Protein AF-X0S7S0-F1 (afdb_monomer_lite)

pLDDT: mean 72.73, std 15.98, range [29.14, 90.56]

Structure (mmCIF, N/CA/C/O backbone):
data_AF-X0S7S0-F1
#
_entry.id   AF-X0S7S0-F1
#
loop_
_atom_site.group_PDB
_atom_site.id
_atom_site.type_symb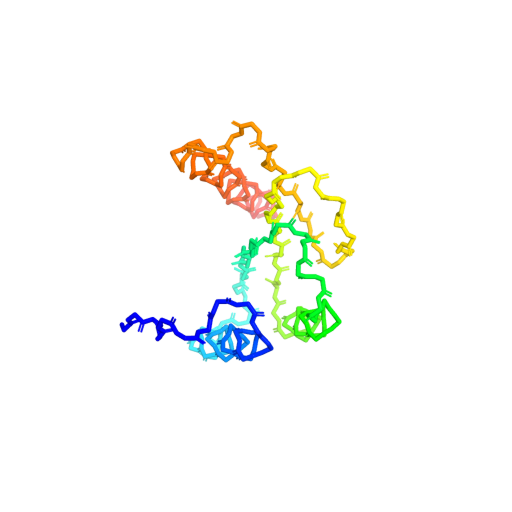ol
_atom_site.label_atom_id
_atom_site.label_alt_id
_atom_site.label_comp_id
_atom_site.label_asym_id
_atom_site.label_entity_id
_atom_site.label_seq_id
_atom_site.pdbx_PDB_ins_code
_atom_site.Cartn_x
_atom_site.Cartn_y
_atom_site.Cartn_z
_atom_site.occupancy
_atom_site.B_iso_or_equiv
_atom_site.auth_seq_id
_atom_site.auth_comp_id
_atom_site.auth_asym_id
_atom_site.auth_atom_id
_atom_site.pdbx_PDB_model_num
ATOM 1 N N . ALA A 1 1 ? 19.280 4.124 12.781 1.00 35.09 1 ALA A N 1
ATOM 2 C CA . ALA A 1 1 ? 20.112 3.013 12.286 1.00 35.09 1 ALA A CA 1
ATOM 3 C C . ALA A 1 1 ? 19.676 2.716 10.861 1.00 35.09 1 ALA A C 1
ATOM 5 O O . ALA A 1 1 ? 18.490 2.494 10.649 1.00 35.09 1 ALA A O 1
ATOM 6 N N . SER A 1 2 ? 20.574 2.831 9.885 1.00 29.14 2 SER A N 1
ATOM 7 C CA . SER A 1 2 ? 20.311 2.379 8.517 1.00 29.14 2 SER A CA 1
ATOM 8 C C . SER A 1 2 ? 20.263 0.852 8.504 1.00 29.14 2 SER A C 1
ATOM 10 O O . SER A 1 2 ? 21.089 0.206 9.149 1.00 29.14 2 SER A O 1
ATOM 12 N N . LEU A 1 3 ? 19.281 0.279 7.806 1.00 30.25 3 LEU A N 1
ATOM 13 C CA . LEU A 1 3 ? 19.237 -1.164 7.577 1.00 30.25 3 LEU A CA 1
ATOM 14 C C . LEU A 1 3 ? 20.490 -1.600 6.792 1.00 30.25 3 LEU A C 1
ATOM 16 O O . LEU A 1 3 ? 20.963 -0.842 5.937 1.00 30.25 3 LEU A O 1
ATOM 20 N N . PRO A 1 4 ? 21.064 -2.777 7.097 1.00 32.34 4 PRO A N 1
ATOM 21 C CA . PRO A 1 4 ? 22.275 -3.257 6.445 1.00 32.34 4 PRO A CA 1
ATOM 22 C C . PRO A 1 4 ? 22.055 -3.462 4.939 1.00 32.34 4 PRO A C 1
ATOM 24 O O . PRO A 1 4 ? 21.051 -4.016 4.507 1.00 32.34 4 PRO A O 1
ATOM 27 N N . LEU A 1 5 ? 23.051 -3.061 4.144 1.00 36.16 5 LEU A N 1
ATOM 28 C CA . LEU A 1 5 ? 23.075 -3.067 2.669 1.00 36.16 5 LEU A CA 1
ATOM 29 C C . LEU A 1 5 ? 22.986 -4.463 2.006 1.00 36.16 5 LEU A C 1
ATOM 31 O O . LEU A 1 5 ? 23.181 -4.570 0.799 1.00 36.16 5 LEU A O 1
ATOM 35 N N . LYS A 1 6 ? 22.731 -5.538 2.762 1.00 33.28 6 LYS A N 1
ATOM 36 C CA . LYS A 1 6 ? 22.753 -6.931 2.276 1.00 33.28 6 LYS A CA 1
ATOM 37 C C . LYS A 1 6 ? 21.390 -7.636 2.229 1.00 33.28 6 LYS A C 1
ATOM 39 O O . LYS A 1 6 ? 21.358 -8.830 1.963 1.00 33.28 6 LYS A O 1
ATOM 44 N N . GLY A 1 7 ? 20.294 -6.906 2.404 1.00 35.62 7 GLY A N 1
ATOM 45 C CA . GLY A 1 7 ? 18.929 -7.411 2.240 1.00 35.62 7 GLY A CA 1
ATOM 46 C C . GLY A 1 7 ? 18.139 -6.499 1.309 1.00 35.62 7 GLY A C 1
ATOM 47 O O . GLY A 1 7 ? 17.404 -5.621 1.743 1.00 35.62 7 GLY A O 1
ATOM 48 N N . GLN A 1 8 ? 18.397 -6.592 0.009 1.00 42.62 8 GLN A N 1
ATOM 49 C CA . GLN A 1 8 ? 17.508 -6.003 -0.989 1.00 42.62 8 GLN A CA 1
ATOM 50 C C . GLN A 1 8 ? 17.128 -7.117 -1.954 1.00 42.62 8 GLN A C 1
ATOM 52 O O . GLN A 1 8 ? 17.780 -7.314 -2.978 1.00 42.62 8 GLN A O 1
ATOM 57 N N . GLY A 1 9 ? 16.105 -7.886 -1.574 1.00 42.94 9 GLY A N 1
ATOM 58 C CA . GLY A 1 9 ? 15.449 -8.863 -2.444 1.00 42.94 9 GLY A CA 1
ATOM 59 C C . GLY A 1 9 ? 15.218 -10.257 -1.853 1.00 42.94 9 GLY A C 1
ATOM 60 O O . GLY A 1 9 ? 14.998 -11.180 -2.634 1.00 42.94 9 GLY A O 1
ATOM 61 N N . GLY A 1 10 ? 15.276 -10.451 -0.528 1.00 46.34 10 GLY A N 1
ATOM 62 C CA . GLY A 1 10 ? 15.147 -11.781 0.098 1.00 46.34 10 GLY A CA 1
ATOM 63 C C . GLY A 1 10 ? 14.102 -11.872 1.219 1.00 46.34 10 GLY A C 1
ATOM 64 O O . GLY A 1 10 ? 13.682 -10.862 1.773 1.00 46.34 10 GLY A O 1
ATOM 65 N N . ASN A 1 11 ? 13.717 -13.100 1.601 1.00 43.66 11 ASN A N 1
ATOM 66 C CA . ASN A 1 11 ? 12.794 -13.391 2.720 1.00 43.66 11 ASN A CA 1
ATOM 67 C C . ASN A 1 11 ? 13.208 -12.726 4.052 1.00 43.66 11 ASN A C 1
ATOM 69 O O . ASN A 1 11 ? 12.360 -12.412 4.888 1.00 43.66 11 ASN A O 1
ATOM 73 N N . GLU A 1 12 ? 14.503 -12.465 4.240 1.00 48.59 12 GLU A N 1
ATOM 74 C CA . GLU A 1 12 ? 15.044 -11.745 5.400 1.00 48.59 12 GLU A CA 1
ATOM 75 C C . GLU A 1 12 ? 14.505 -10.307 5.510 1.00 48.59 12 GLU A C 1
ATOM 77 O O . GLU A 1 12 ? 14.316 -9.799 6.619 1.00 48.59 12 GLU A O 1
ATOM 82 N N . ASP A 1 13 ? 14.160 -9.677 4.384 1.00 54.97 13 ASP A N 1
ATOM 83 C CA . ASP A 1 13 ? 13.592 -8.326 4.345 1.00 54.97 13 ASP A CA 1
ATOM 84 C C . ASP A 1 13 ? 12.154 -8.330 4.865 1.00 54.97 13 ASP A C 1
ATOM 86 O O . ASP A 1 13 ? 11.743 -7.434 5.602 1.00 54.97 13 ASP A O 1
ATOM 90 N N . VAL A 1 14 ? 11.394 -9.381 4.549 1.00 55.50 14 VAL A N 1
ATOM 91 C CA . VAL A 1 14 ? 10.006 -9.539 5.001 1.00 55.50 14 VAL A CA 1
ATOM 92 C C . VAL A 1 14 ? 9.950 -9.809 6.498 1.00 55.50 14 VAL A C 1
ATOM 94 O O . VAL A 1 14 ? 9.132 -9.204 7.197 1.00 55.50 14 VAL A O 1
ATOM 97 N N . LEU A 1 15 ? 10.854 -10.640 7.020 1.00 54.59 15 LEU A N 1
ATOM 98 C CA . LEU A 1 15 ? 10.991 -10.855 8.462 1.00 54.59 15 LEU A CA 1
ATOM 99 C C . LEU A 1 15 ? 11.430 -9.573 9.183 1.00 54.59 15 LEU A C 1
ATOM 101 O O . LEU A 1 15 ? 10.885 -9.249 10.238 1.00 54.59 15 LEU A O 1
ATOM 105 N N . SER A 1 16 ? 12.341 -8.801 8.587 1.00 55.59 16 SER A N 1
ATOM 106 C CA . SER A 1 16 ? 12.798 -7.517 9.134 1.00 55.59 16 SER A CA 1
ATOM 107 C C . SER A 1 16 ? 11.683 -6.467 9.164 1.00 55.59 16 SER A C 1
ATOM 109 O O . SER A 1 16 ? 11.495 -5.797 10.179 1.00 55.59 16 SER A O 1
ATOM 111 N N . ILE A 1 17 ? 10.889 -6.354 8.093 1.00 62.12 17 ILE A N 1
ATOM 112 C CA . ILE A 1 17 ? 9.710 -5.476 8.038 1.00 62.12 17 ILE A CA 1
ATOM 113 C C . ILE A 1 17 ? 8.682 -5.911 9.083 1.00 62.12 17 ILE A C 1
ATOM 115 O O . ILE A 1 17 ? 8.189 -5.074 9.838 1.00 62.12 17 ILE A O 1
ATOM 119 N N . SER A 1 18 ? 8.408 -7.214 9.178 1.00 58.06 18 SER A N 1
ATOM 120 C CA . SER A 1 18 ? 7.475 -7.772 10.163 1.00 58.06 18 SER A CA 1
ATOM 121 C C . SER A 1 18 ? 7.905 -7.453 11.593 1.00 58.06 18 SER A C 1
ATOM 123 O O . SER A 1 18 ? 7.080 -7.042 12.409 1.00 58.06 18 SER A O 1
ATOM 125 N N . TYR A 1 19 ? 9.199 -7.590 11.889 1.00 60.75 19 TYR A N 1
ATOM 126 C CA . TYR A 1 19 ? 9.774 -7.251 13.185 1.00 60.75 19 TYR A CA 1
ATOM 127 C C . TYR A 1 19 ? 9.634 -5.756 13.499 1.00 60.75 19 TYR A C 1
ATOM 129 O O . TYR A 1 19 ? 9.089 -5.405 14.542 1.00 60.75 19 TYR A O 1
ATOM 137 N N . ILE A 1 20 ? 10.044 -4.871 12.580 1.00 63.66 20 ILE A N 1
ATOM 138 C CA . ILE A 1 20 ? 9.936 -3.412 12.760 1.00 63.66 20 ILE A CA 1
ATOM 139 C C . ILE A 1 20 ? 8.480 -3.002 12.990 1.00 63.66 20 ILE A C 1
ATOM 141 O O . ILE A 1 20 ? 8.191 -2.215 13.890 1.00 63.66 20 ILE A O 1
ATOM 145 N N . MET A 1 21 ? 7.553 -3.541 12.197 1.00 65.31 21 MET A N 1
ATOM 146 C CA . MET A 1 21 ? 6.129 -3.251 12.339 1.00 65.31 21 MET A CA 1
ATOM 147 C C . MET A 1 21 ? 5.593 -3.715 13.691 1.00 65.31 21 MET A C 1
ATOM 149 O O . MET A 1 21 ? 4.892 -2.956 14.354 1.00 65.31 21 MET A O 1
ATOM 153 N N . ASN A 1 22 ? 5.940 -4.929 14.116 1.00 65.88 22 ASN A N 1
ATOM 154 C CA . ASN A 1 22 ? 5.519 -5.459 15.406 1.00 65.88 22 ASN A CA 1
ATOM 155 C C . ASN A 1 22 ? 6.059 -4.605 16.566 1.00 65.88 22 ASN A C 1
ATOM 157 O O . ASN A 1 22 ? 5.299 -4.239 17.455 1.00 65.88 22 ASN A O 1
ATOM 161 N N . GLU A 1 23 ? 7.332 -4.205 16.527 1.00 66.94 23 GLU A N 1
ATOM 162 C CA . GLU A 1 23 ? 7.937 -3.345 17.554 1.00 66.94 23 GLU A CA 1
ATOM 163 C C . GLU A 1 23 ? 7.271 -1.963 17.632 1.00 66.94 23 GLU A C 1
ATOM 165 O O . GLU A 1 23 ? 6.903 -1.505 18.717 1.00 66.94 23 GLU A O 1
ATOM 170 N N . VAL A 1 24 ? 7.036 -1.312 16.487 1.00 66.94 24 VAL A N 1
ATOM 171 C CA . VAL A 1 24 ? 6.356 -0.004 16.434 1.00 66.94 24 VAL A CA 1
ATOM 172 C C . VAL A 1 24 ? 4.926 -0.098 16.973 1.00 66.94 24 VAL A C 1
ATOM 174 O O . VAL A 1 24 ? 4.465 0.795 17.686 1.00 66.94 24 VAL A O 1
ATOM 177 N N . LEU A 1 25 ? 4.216 -1.182 16.663 1.00 67.69 25 LEU A N 1
ATOM 178 C CA . LEU A 1 25 ? 2.841 -1.387 17.116 1.00 67.69 25 LE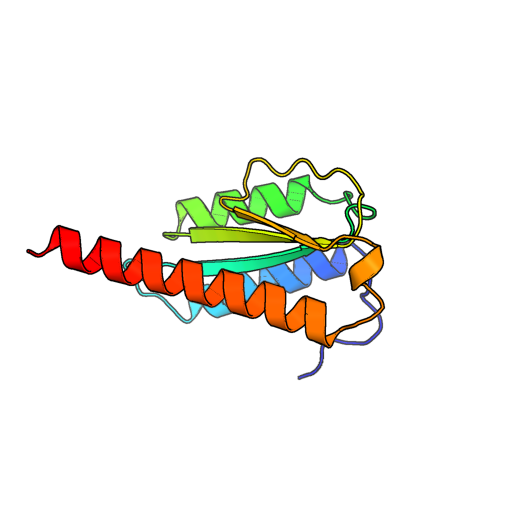U A CA 1
ATOM 179 C C . LEU A 1 25 ? 2.753 -1.768 18.593 1.00 67.69 25 LEU A C 1
ATOM 181 O O . LEU A 1 25 ? 1.890 -1.249 19.301 1.00 67.69 25 LEU A O 1
ATOM 185 N N . ASN A 1 26 ? 3.689 -2.574 19.092 1.00 66.69 26 ASN A N 1
ATOM 186 C CA . ASN A 1 26 ? 3.800 -2.891 20.515 1.00 66.69 26 ASN A CA 1
ATOM 187 C C . ASN A 1 2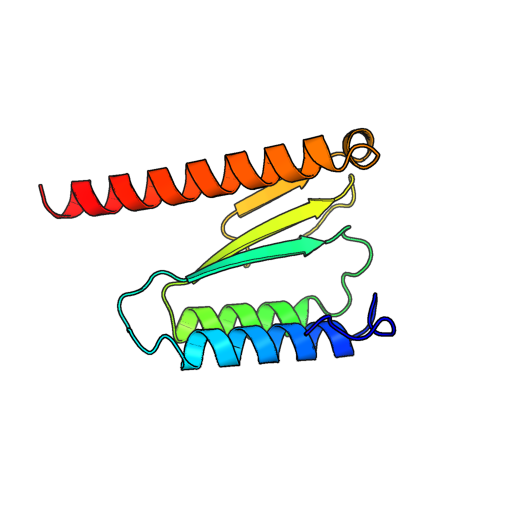6 ? 4.139 -1.658 21.362 1.00 66.69 26 ASN A C 1
ATOM 189 O O . ASN A 1 26 ? 3.725 -1.586 22.524 1.00 66.69 26 ASN A O 1
ATOM 193 N N . PHE A 1 27 ? 4.846 -0.678 20.789 1.00 62.72 27 PHE A N 1
ATOM 194 C CA . PHE A 1 27 ? 5.099 0.615 21.425 1.00 62.72 27 PHE A CA 1
ATOM 195 C C . PHE A 1 27 ? 3.823 1.472 21.522 1.00 62.72 27 PHE A C 1
ATOM 197 O O . PHE A 1 27 ? 3.586 2.149 22.524 1.00 62.72 27 PHE A O 1
ATOM 204 N N . HIS A 1 28 ? 2.941 1.392 20.523 1.00 60.44 28 HIS A N 1
ATOM 205 C CA . HIS A 1 28 ? 1.672 2.119 20.476 1.00 60.44 28 HIS A CA 1
ATOM 206 C C . HIS A 1 28 ? 0.483 1.250 20.932 1.00 60.44 28 HIS A C 1
ATOM 208 O O . HIS A 1 28 ? -0.427 0.945 20.168 1.00 60.44 28 HIS A O 1
ATOM 214 N N . ARG A 1 29 ? 0.435 0.918 22.233 1.00 55.31 29 ARG A N 1
ATOM 215 C CA . ARG A 1 29 ? -0.598 0.063 22.884 1.00 55.31 29 ARG A CA 1
ATOM 216 C C . ARG A 1 29 ? -2.030 0.628 22.934 1.00 55.31 29 ARG A C 1
ATOM 218 O O . ARG A 1 29 ? -2.867 0.173 23.712 1.00 55.31 29 ARG A O 1
ATOM 225 N N . SER A 1 30 ? -2.337 1.661 22.161 1.00 58.84 30 SER A N 1
ATOM 226 C CA . SER A 1 30 ? -3.653 2.292 22.175 1.00 58.84 30 SER A CA 1
ATOM 227 C C . SER A 1 30 ? -4.606 1.562 21.227 1.00 58.84 30 SER A C 1
ATOM 229 O O . SER A 1 30 ? -4.597 1.804 20.020 1.00 58.84 30 SER A O 1
ATOM 231 N N . ASN A 1 31 ? -5.510 0.744 21.779 1.00 57.69 31 ASN A N 1
ATOM 232 C CA . ASN A 1 31 ? -6.537 -0.026 21.045 1.00 57.69 31 ASN A CA 1
ATOM 233 C C . ASN A 1 31 ? -7.524 0.822 20.205 1.00 57.69 31 ASN A C 1
ATOM 235 O O . ASN A 1 31 ? -8.468 0.297 19.614 1.00 57.69 31 ASN A O 1
ATOM 239 N N . ARG A 1 32 ? -7.359 2.149 20.155 1.00 66.25 32 ARG A N 1
ATOM 240 C CA . ARG A 1 32 ? -8.205 3.061 19.372 1.00 66.25 32 ARG A CA 1
ATOM 241 C C . ARG A 1 32 ? -7.492 3.702 18.184 1.00 66.25 32 ARG A C 1
ATOM 243 O O . ARG A 1 32 ? -8.165 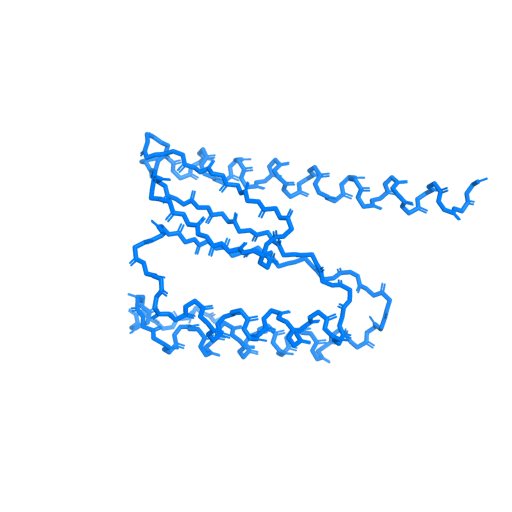4.360 17.390 1.00 66.25 32 ARG A O 1
ATOM 250 N N . GLN A 1 33 ? -6.178 3.536 18.044 1.00 71.69 33 GLN A N 1
ATOM 251 C CA . GLN A 1 33 ? -5.438 4.140 16.940 1.00 71.69 33 GLN A CA 1
ATOM 252 C C . GLN A 1 33 ? -5.646 3.354 15.642 1.00 71.69 33 GLN A C 1
ATOM 254 O O . GLN A 1 33 ? -5.697 2.127 15.629 1.00 71.69 33 GLN A O 1
ATOM 259 N N . THR A 1 34 ? -5.825 4.093 14.546 1.00 76.69 34 THR A N 1
ATOM 260 C CA . THR A 1 34 ? -5.812 3.514 13.202 1.00 76.69 34 THR A CA 1
ATOM 261 C C . THR A 1 34 ? -4.371 3.481 12.726 1.00 76.69 34 THR A C 1
ATOM 263 O O . THR A 1 34 ? -3.724 4.525 12.670 1.00 76.69 34 THR A O 1
ATOM 266 N N . VAL A 1 35 ? -3.881 2.296 12.396 1.00 78.44 35 VAL A N 1
ATOM 267 C CA . VAL A 1 35 ? -2.537 2.086 11.864 1.00 78.44 35 VAL A CA 1
ATOM 268 C C . VAL A 1 35 ? -2.618 2.188 10.347 1.00 78.44 35 VAL A C 1
ATOM 270 O O . VAL A 1 35 ? -3.446 1.520 9.734 1.00 78.44 35 VAL A O 1
ATOM 273 N N . ILE A 1 36 ? -1.770 3.010 9.733 1.00 80.31 36 ILE A N 1
ATOM 274 C CA . ILE A 1 36 ? -1.665 3.104 8.274 1.00 80.31 36 ILE A CA 1
ATOM 275 C C . ILE A 1 36 ? -0.337 2.481 7.868 1.00 80.31 36 ILE A C 1
ATOM 277 O O . ILE A 1 36 ? 0.719 2.971 8.258 1.00 80.31 36 ILE A O 1
ATOM 281 N N . VAL A 1 37 ? -0.395 1.415 7.078 1.00 81.19 37 VAL A N 1
ATOM 282 C CA . VAL A 1 37 ? 0.789 0.741 6.540 1.00 81.19 37 VAL A CA 1
ATOM 283 C C . VAL A 1 37 ? 0.855 1.003 5.052 1.00 81.19 37 VAL A C 1
ATOM 285 O O . VAL A 1 37 ? -0.115 0.775 4.332 1.00 81.19 37 VAL A O 1
ATOM 288 N N . ILE A 1 38 ? 2.007 1.486 4.600 1.00 81.75 38 ILE A N 1
ATOM 289 C CA . ILE A 1 38 ? 2.282 1.760 3.194 1.00 81.75 38 ILE A CA 1
ATOM 290 C C . ILE A 1 38 ? 3.465 0.892 2.805 1.00 81.75 38 ILE A C 1
ATOM 292 O O . ILE A 1 38 ? 4.558 1.081 3.331 1.00 81.75 38 ILE A O 1
ATOM 296 N N . ASN A 1 39 ? 3.233 -0.063 1.911 1.00 80.62 39 ASN A N 1
ATOM 297 C CA . ASN A 1 39 ? 4.294 -0.894 1.352 1.00 80.62 39 ASN A CA 1
ATOM 298 C C . ASN A 1 39 ? 4.509 -0.555 -0.128 1.00 80.62 39 ASN A C 1
ATOM 300 O O . ASN A 1 39 ? 3.608 -0.017 -0.773 1.00 80.62 39 ASN A O 1
ATOM 304 N N . MET A 1 40 ? 5.681 -0.878 -0.668 1.00 80.69 40 MET A N 1
ATOM 305 C CA . MET A 1 40 ? 6.044 -0.655 -2.067 1.00 80.69 40 MET A CA 1
ATOM 306 C C . MET A 1 40 ? 6.552 -1.958 -2.694 1.00 80.69 40 MET A C 1
ATOM 308 O O . MET A 1 40 ? 7.300 -2.696 -2.062 1.00 80.69 40 MET A O 1
ATOM 312 N N . THR A 1 41 ? 6.157 -2.245 -3.932 1.00 80.19 41 THR A N 1
ATOM 313 C CA . THR A 1 41 ? 6.605 -3.420 -4.700 1.00 80.19 41 THR A CA 1
ATOM 314 C C . THR A 1 41 ? 6.716 -3.075 -6.179 1.00 80.19 41 THR A C 1
ATOM 316 O O . THR A 1 41 ? 5.979 -2.220 -6.651 1.00 80.19 41 THR A O 1
ATOM 319 N N . ASP A 1 42 ? 7.584 -3.748 -6.929 1.00 77.06 42 ASP A N 1
ATOM 320 C CA . ASP A 1 42 ? 7.632 -3.691 -8.398 1.00 77.06 42 ASP A CA 1
ATOM 321 C C . ASP A 1 42 ? 6.862 -4.849 -9.074 1.00 77.06 42 ASP A C 1
ATOM 323 O O . ASP A 1 42 ? 6.882 -5.015 -10.298 1.00 77.06 42 ASP A O 1
ATOM 327 N N . GLY A 1 43 ? 6.206 -5.688 -8.262 1.00 69.06 43 GLY A N 1
ATOM 328 C CA . GLY A 1 43 ? 5.470 -6.876 -8.689 1.00 69.06 43 GLY A CA 1
ATOM 329 C C . GLY A 1 43 ? 6.339 -8.025 -9.206 1.00 69.06 43 GLY A C 1
ATOM 330 O O . GLY A 1 43 ? 5.798 -9.084 -9.521 1.00 69.06 43 GLY A O 1
ATOM 331 N N . LYS A 1 44 ? 7.665 -7.852 -9.297 1.00 67.62 44 LYS A N 1
ATOM 332 C CA . LYS A 1 44 ? 8.592 -8.906 -9.738 1.00 67.62 44 LYS A CA 1
ATOM 333 C C . LYS A 1 44 ? 8.913 -9.864 -8.597 1.00 67.62 44 LYS A C 1
ATOM 335 O O . LYS A 1 44 ? 9.066 -11.062 -8.818 1.00 67.62 44 LYS A O 1
ATOM 340 N N . PHE A 1 45 ? 8.929 -9.354 -7.370 1.00 58.81 45 PHE A N 1
ATOM 341 C CA . PHE A 1 45 ? 9.139 -10.135 -6.156 1.00 58.81 45 PHE A CA 1
ATOM 342 C C . PHE A 1 45 ? 7.796 -10.469 -5.486 1.00 58.81 45 PHE A C 1
ATOM 344 O O . PHE A 1 45 ? 7.429 -9.897 -4.465 1.00 58.81 45 PHE A O 1
ATOM 351 N N . ASN A 1 46 ? 7.049 -11.415 -6.068 1.00 54.91 46 ASN A N 1
ATOM 352 C CA . ASN A 1 46 ? 5.804 -11.956 -5.487 1.00 54.91 46 ASN A CA 1
ATOM 353 C C . ASN A 1 46 ? 6.046 -13.081 -4.458 1.00 54.91 46 ASN A C 1
ATOM 355 O O . ASN A 1 46 ? 5.111 -13.751 -4.026 1.00 54.91 46 ASN A O 1
ATOM 359 N N . SER A 1 47 ? 7.295 -13.331 -4.077 1.00 51.78 47 SER A N 1
ATOM 360 C CA . SER A 1 47 ? 7.698 -14.536 -3.350 1.00 51.78 47 SER A CA 1
ATOM 361 C C . SER A 1 47 ? 8.405 -14.150 -2.047 1.00 51.78 47 SER A C 1
ATOM 363 O O . SER A 1 47 ? 9.609 -14.361 -1.941 1.00 51.78 47 SER A O 1
ATOM 365 N N . PRO A 1 48 ? 7.682 -13.500 -1.111 1.00 64.31 48 PRO A N 1
ATOM 366 C CA . PRO A 1 48 ? 6.701 -14.262 -0.338 1.00 64.31 48 PRO A CA 1
ATOM 367 C C . PRO A 1 48 ? 5.412 -13.467 -0.066 1.00 64.31 48 PRO A C 1
ATOM 369 O O . PRO A 1 48 ? 5.162 -12.966 1.036 1.00 64.31 48 PRO A O 1
ATOM 372 N N . ILE A 1 49 ? 4.553 -13.355 -1.081 1.00 64.75 49 ILE A N 1
ATOM 373 C CA . ILE A 1 49 ? 3.279 -12.645 -0.934 1.00 64.75 49 ILE A CA 1
ATOM 374 C C . ILE A 1 49 ? 2.416 -13.269 0.171 1.00 64.75 49 ILE A C 1
ATOM 376 O O . ILE A 1 49 ? 1.782 -12.538 0.918 1.00 64.75 49 ILE A O 1
ATOM 380 N N . ASP A 1 50 ? 2.443 -14.590 0.364 1.00 70.06 50 ASP A N 1
ATOM 381 C CA . ASP A 1 50 ? 1.596 -15.263 1.356 1.00 70.06 50 ASP A CA 1
ATOM 382 C C . ASP A 1 50 ? 2.018 -15.016 2.811 1.00 70.06 50 ASP A C 1
ATOM 384 O O . ASP A 1 50 ? 1.156 -14.831 3.673 1.00 70.06 50 ASP A O 1
ATOM 388 N N . GLU A 1 51 ? 3.318 -14.928 3.097 1.00 70.25 51 GLU A N 1
ATOM 389 C CA . GLU A 1 51 ? 3.818 -14.578 4.435 1.00 70.25 51 GLU A CA 1
ATOM 390 C C . GLU A 1 51 ? 3.454 -13.135 4.780 1.00 70.25 51 GLU A C 1
ATOM 392 O O . GLU A 1 51 ? 2.921 -12.848 5.855 1.00 70.25 51 GLU A O 1
ATOM 397 N N . PHE A 1 52 ? 3.645 -12.232 3.817 1.00 71.38 52 PHE A N 1
ATOM 398 C CA . PHE A 1 52 ? 3.252 -10.840 3.956 1.00 71.38 52 PHE A CA 1
ATOM 399 C C . PHE A 1 52 ? 1.729 -10.699 4.146 1.00 71.38 52 PHE A C 1
ATOM 401 O O . PHE A 1 52 ? 1.267 -9.956 5.014 1.00 71.38 52 PHE A O 1
ATOM 408 N N . ARG A 1 53 ? 0.925 -11.464 3.398 1.00 75.75 53 ARG A N 1
ATOM 409 C CA . ARG A 1 53 ? -0.538 -11.516 3.561 1.00 75.75 53 ARG A CA 1
ATOM 410 C C . ARG A 1 53 ? -0.931 -12.028 4.942 1.00 75.75 53 ARG A C 1
ATOM 412 O O . ARG A 1 53 ? -1.817 -11.449 5.569 1.00 75.75 53 ARG A O 1
ATOM 419 N N . SER A 1 54 ? -0.272 -13.078 5.430 1.00 79.19 54 SER A N 1
ATOM 420 C CA . SER A 1 54 ? -0.486 -13.622 6.775 1.00 79.19 54 SER A CA 1
ATOM 421 C C . SER A 1 54 ? -0.197 -12.576 7.856 1.00 79.19 54 SER A C 1
ATOM 423 O O . SER A 1 54 ? -1.028 -12.351 8.739 1.00 79.19 54 SER A O 1
ATOM 425 N N . MET A 1 55 ? 0.916 -11.846 7.730 1.00 76.56 55 MET A N 1
ATOM 426 C CA . MET A 1 55 ? 1.257 -10.741 8.628 1.00 76.56 55 MET A CA 1
ATOM 427 C C . MET A 1 55 ? 0.178 -9.649 8.619 1.00 76.56 55 MET A C 1
ATOM 429 O O . MET A 1 55 ? -0.318 -9.278 9.681 1.00 76.56 55 MET A O 1
ATOM 433 N N . ILE A 1 56 ? -0.229 -9.152 7.445 1.00 79.56 56 ILE A N 1
ATOM 434 C CA . ILE A 1 56 ? -1.262 -8.108 7.344 1.00 79.56 56 ILE A CA 1
ATOM 435 C C . ILE A 1 56 ? -2.586 -8.573 7.961 1.00 79.56 56 ILE A C 1
ATOM 437 O O . ILE A 1 56 ? -3.238 -7.798 8.663 1.00 79.56 56 ILE A O 1
ATOM 441 N N . ARG A 1 57 ? -2.979 -9.837 7.757 1.00 82.19 57 ARG A N 1
ATOM 442 C CA . ARG A 1 57 ? -4.180 -10.411 8.386 1.00 82.19 57 ARG A CA 1
ATOM 443 C C . ARG A 1 57 ? -4.073 -10.438 9.907 1.00 82.19 57 ARG A C 1
ATOM 445 O O . ARG A 1 57 ? -5.026 -10.039 10.570 1.00 82.19 57 ARG A O 1
ATOM 452 N N . LYS A 1 58 ? -2.927 -10.852 10.453 1.00 79.38 58 LYS A N 1
ATOM 453 C CA . LYS A 1 58 ? -2.686 -10.843 11.902 1.00 79.38 58 LYS A CA 1
ATOM 454 C C . LYS A 1 58 ? -2.779 -9.424 12.467 1.00 79.38 58 LYS A C 1
ATOM 456 O O . LYS A 1 58 ? -3.534 -9.181 13.398 1.00 79.38 58 LYS A O 1
ATOM 461 N N . LEU A 1 59 ? -2.121 -8.460 11.824 1.00 77.69 59 LEU A N 1
ATOM 462 C CA . LEU A 1 59 ? -2.176 -7.056 12.235 1.00 77.69 59 LEU A CA 1
ATOM 463 C C . LEU A 1 59 ? -3.591 -6.465 12.172 1.00 77.69 59 LEU A C 1
ATOM 465 O O . LEU A 1 59 ? -3.944 -5.649 13.017 1.00 77.69 59 LEU A O 1
ATOM 469 N N . ARG A 1 60 ? -4.414 -6.878 11.200 1.00 81.81 60 ARG A N 1
ATOM 470 C CA . ARG A 1 60 ? -5.835 -6.492 11.124 1.00 81.81 60 ARG A CA 1
ATOM 471 C C . ARG A 1 60 ? -6.684 -7.077 12.251 1.00 81.81 60 ARG A C 1
ATOM 473 O O . ARG A 1 60 ? -7.695 -6.471 12.592 1.00 81.81 60 ARG A O 1
ATOM 480 N N . ALA A 1 61 ? -6.326 -8.247 12.780 1.00 81.88 61 ALA A N 1
ATOM 481 C CA . ALA A 1 61 ? -7.038 -8.845 13.907 1.00 81.88 61 ALA A CA 1
ATOM 482 C C . ALA A 1 61 ? -6.790 -8.052 15.199 1.00 81.88 61 ALA A C 1
ATOM 484 O O . ALA A 1 61 ? -7.718 -7.829 15.975 1.00 81.88 61 ALA A O 1
ATOM 485 N N . ASP A 1 62 ? -5.559 -7.572 15.375 1.00 77.38 62 ASP A N 1
ATOM 486 C CA . ASP A 1 62 ? -5.124 -6.901 16.601 1.00 77.38 62 ASP A CA 1
ATOM 487 C C . ASP A 1 62 ? -5.348 -5.375 16.559 1.00 77.38 62 ASP A C 1
ATOM 489 O O . ASP A 1 62 ? -5.528 -4.729 17.595 1.00 77.38 62 ASP A O 1
ATOM 493 N N . HIS A 1 63 ? -5.384 -4.775 15.362 1.00 77.62 63 HIS A N 1
ATOM 494 C CA . HIS A 1 63 ? -5.453 -3.325 15.174 1.00 77.62 63 HIS A CA 1
ATOM 495 C C . HIS A 1 63 ? -6.444 -2.897 14.086 1.00 77.62 63 HIS A C 1
ATOM 497 O O . HIS A 1 63 ? -6.686 -3.587 13.096 1.00 77.62 63 HIS A O 1
ATOM 503 N N . LYS A 1 64 ? -6.944 -1.658 14.195 1.00 82.38 64 LYS A N 1
ATOM 504 C CA . LYS A 1 64 ? -7.627 -0.984 13.080 1.00 82.38 64 LYS A CA 1
ATOM 505 C C . LYS A 1 64 ? -6.599 -0.595 12.018 1.00 82.38 64 LYS A C 1
ATOM 507 O O . LYS A 1 64 ? -6.066 0.510 12.051 1.00 82.38 64 LYS A O 1
ATOM 512 N N . LEU A 1 65 ? -6.304 -1.510 11.103 1.00 85.06 65 LEU A N 1
ATOM 513 C CA . LEU A 1 65 ? -5.295 -1.334 10.062 1.00 85.06 65 LEU A CA 1
ATOM 514 C C . LEU A 1 65 ? -5.911 -0.847 8.743 1.00 85.06 65 LEU A C 1
ATOM 516 O O . LEU A 1 65 ? -6.919 -1.386 8.287 1.00 85.06 65 LEU A O 1
ATOM 520 N N . ILE A 1 66 ? -5.254 0.127 8.115 1.00 86.44 66 ILE A N 1
ATOM 521 C CA . ILE A 1 66 ? -5.437 0.495 6.711 1.00 86.44 66 ILE A CA 1
ATOM 522 C C . ILE A 1 66 ? -4.138 0.189 5.980 1.00 86.44 66 ILE A C 1
ATOM 524 O O . ILE A 1 66 ? -3.090 0.757 6.290 1.00 86.44 66 ILE A O 1
ATOM 528 N N . TYR A 1 67 ? -4.208 -0.699 5.001 1.00 86.62 67 TYR A N 1
ATOM 529 C CA . TYR A 1 67 ? -3.074 -1.150 4.223 1.00 86.62 67 TYR A CA 1
ATOM 530 C C . TYR A 1 67 ? -3.135 -0.588 2.798 1.00 86.62 67 TYR A C 1
ATOM 532 O O . TYR A 1 67 ? -4.066 -0.855 2.040 1.00 86.62 67 TYR A O 1
ATOM 540 N N . SER A 1 68 ? -2.134 0.213 2.437 1.00 89.12 68 SER A N 1
ATOM 541 C CA . SER A 1 68 ? -1.925 0.732 1.084 1.00 89.12 68 SER A CA 1
ATOM 542 C C . SER A 1 68 ? -0.698 0.081 0.452 1.00 89.12 68 SER A C 1
ATOM 544 O O . SER A 1 68 ? 0.369 0.031 1.065 1.00 89.12 68 SER A O 1
ATOM 546 N N . LEU A 1 69 ? -0.827 -0.361 -0.795 1.00 86.81 69 LEU A N 1
ATOM 547 C CA . LEU A 1 69 ? 0.273 -0.904 -1.584 1.00 86.81 69 LEU A CA 1
ATOM 548 C C . LEU A 1 69 ? 0.585 0.018 -2.762 1.00 86.81 69 LEU A C 1
ATOM 550 O O . LEU A 1 69 ? -0.290 0.329 -3.567 1.00 86.81 69 LEU A O 1
ATOM 554 N N . VAL A 1 70 ? 1.841 0.430 -2.884 1.00 86.56 70 VAL A N 1
ATOM 555 C CA . VAL A 1 70 ? 2.362 1.147 -4.047 1.00 86.56 70 VAL A CA 1
ATOM 556 C C . VAL A 1 70 ? 2.994 0.132 -4.992 1.00 86.56 70 VAL A C 1
ATOM 558 O O . VAL A 1 70 ? 3.900 -0.597 -4.599 1.00 86.56 70 VAL A O 1
ATOM 561 N N . VAL A 1 71 ? 2.518 0.082 -6.231 1.00 87.69 71 VAL A N 1
ATOM 562 C CA . VAL A 1 71 ? 3.029 -0.807 -7.278 1.00 87.69 71 VAL A CA 1
ATOM 563 C C . VAL A 1 71 ? 3.834 0.024 -8.268 1.00 87.69 71 VAL A C 1
ATOM 565 O O . VAL A 1 71 ? 3.293 0.938 -8.890 1.00 87.69 71 VAL A O 1
ATOM 568 N N . LEU A 1 72 ? 5.120 -0.282 -8.377 1.00 86.88 72 LEU A N 1
ATOM 569 C CA . LEU A 1 72 ? 6.084 0.336 -9.271 1.00 86.88 72 LEU A CA 1
ATOM 570 C C . LEU A 1 72 ? 6.118 -0.416 -10.601 1.00 86.88 72 LEU A C 1
ATOM 572 O O . LEU A 1 72 ? 6.335 -1.624 -10.646 1.00 86.88 72 LEU A O 1
ATOM 576 N N . GLY A 1 73 ? 5.948 0.319 -11.689 1.00 87.75 73 GLY A N 1
ATOM 577 C CA . GLY A 1 73 ? 5.878 -0.228 -13.031 1.00 87.75 73 GLY A CA 1
ATOM 578 C C . GLY A 1 73 ? 4.520 -0.837 -13.363 1.00 87.75 73 GLY A C 1
ATOM 579 O O . GLY A 1 73 ? 3.524 -0.686 -12.652 1.00 87.75 73 GLY A O 1
ATOM 580 N N . ASP A 1 74 ? 4.498 -1.533 -14.493 1.00 85.56 74 ASP A N 1
ATOM 581 C CA . ASP A 1 74 ? 3.256 -2.005 -15.112 1.00 85.56 74 ASP A CA 1
ATOM 582 C C . ASP A 1 74 ? 2.942 -3.471 -14.780 1.00 85.56 74 ASP A C 1
ATOM 584 O O . ASP A 1 74 ? 1.954 -4.029 -15.260 1.00 85.56 74 ASP A O 1
ATOM 588 N N . THR A 1 75 ? 3.761 -4.100 -13.931 1.00 83.88 75 THR A N 1
ATOM 589 C CA . THR A 1 75 ? 3.563 -5.486 -13.509 1.00 83.88 75 THR A CA 1
ATOM 590 C C . THR A 1 75 ? 2.201 -5.634 -12.815 1.00 83.88 75 THR A C 1
ATOM 592 O O . THR A 1 75 ? 1.881 -4.881 -11.884 1.00 83.88 75 THR A O 1
ATOM 595 N N . PRO A 1 76 ? 1.359 -6.596 -13.228 1.00 80.38 76 PRO A N 1
ATOM 596 C CA . PRO A 1 76 ? 0.125 -6.877 -12.518 1.00 80.38 76 PRO A CA 1
ATOM 597 C C . PRO A 1 76 ? 0.444 -7.466 -11.141 1.00 80.38 76 PRO A C 1
ATOM 599 O O . PRO A 1 76 ? 1.239 -8.392 -11.008 1.00 80.38 76 PRO A O 1
ATOM 602 N N . VAL A 1 77 ? -0.212 -6.934 -10.113 1.00 78.12 77 VAL A N 1
ATOM 603 C CA . VAL A 1 77 ? -0.098 -7.397 -8.729 1.00 78.12 77 VAL A CA 1
ATOM 604 C C . VAL A 1 77 ? -1.499 -7.705 -8.219 1.00 78.12 77 VAL A C 1
ATOM 606 O O . VAL A 1 77 ? -2.406 -6.885 -8.378 1.00 78.12 77 VAL A O 1
ATOM 609 N N . ASN A 1 78 ? -1.671 -8.883 -7.619 1.00 78.88 78 ASN A N 1
ATOM 610 C CA . ASN A 1 78 ? -2.919 -9.308 -6.995 1.00 78.88 78 ASN A CA 1
ATOM 611 C C . ASN A 1 78 ? -2.730 -9.414 -5.478 1.00 78.88 78 ASN A C 1
ATOM 613 O O . ASN A 1 78 ? -2.266 -10.434 -4.972 1.00 78.88 78 ASN A O 1
ATOM 617 N N . VAL A 1 79 ? -3.074 -8.343 -4.763 1.00 79.44 79 VAL A N 1
ATOM 618 C CA . VAL A 1 79 ? -3.017 -8.283 -3.295 1.00 79.44 79 VAL A CA 1
ATOM 619 C C . VAL A 1 79 ? -4.402 -7.889 -2.784 1.00 79.44 79 VAL A C 1
ATOM 621 O O . VAL A 1 79 ? -4.670 -6.699 -2.606 1.00 79.44 79 VAL A O 1
ATOM 624 N N . PRO A 1 80 ? -5.310 -8.860 -2.579 1.00 81.75 80 PRO A N 1
ATOM 625 C CA . PRO A 1 80 ? -6.671 -8.579 -2.120 1.00 81.75 80 PRO A CA 1
ATOM 626 C C . PRO A 1 80 ? -6.716 -8.004 -0.696 1.00 81.75 80 PRO A C 1
ATOM 628 O O . PRO A 1 80 ? -7.722 -7.434 -0.290 1.00 81.75 80 PRO A O 1
ATOM 631 N N . GLU A 1 81 ? -5.635 -8.132 0.073 1.00 82.06 81 GLU A N 1
ATOM 632 C CA . GLU A 1 81 ? -5.510 -7.578 1.419 1.00 82.06 81 GLU A CA 1
ATOM 633 C C . GLU A 1 81 ? -5.283 -6.059 1.439 1.00 82.06 81 GLU A C 1
ATOM 635 O O . GLU A 1 81 ? -5.393 -5.463 2.513 1.00 82.06 81 GLU A O 1
ATOM 640 N N . ALA A 1 82 ? -4.936 -5.427 0.310 1.00 86.19 82 ALA A N 1
ATOM 641 C CA . ALA A 1 82 ? -4.721 -3.982 0.227 1.00 86.19 82 ALA A CA 1
ATOM 642 C C . ALA A 1 82 ? -6.056 -3.228 0.143 1.00 86.19 82 ALA A C 1
ATOM 644 O O . ALA A 1 82 ? -6.848 -3.459 -0.765 1.00 86.19 82 ALA A O 1
ATOM 645 N N . ASP A 1 83 ? -6.281 -2.271 1.049 1.00 89.50 83 ASP A N 1
ATOM 646 C CA . ASP A 1 83 ? -7.439 -1.366 0.964 1.00 89.50 83 ASP A CA 1
ATOM 647 C C . ASP A 1 83 ? -7.273 -0.370 -0.192 1.00 89.50 83 ASP A C 1
ATOM 649 O O . ASP A 1 83 ? -8.248 0.103 -0.777 1.00 89.50 83 ASP A O 1
ATOM 653 N N . HIS A 1 84 ? -6.020 -0.032 -0.511 1.00 90.25 84 HIS A N 1
ATOM 654 C CA . HIS A 1 84 ? -5.673 0.900 -1.573 1.00 90.25 84 HIS A CA 1
ATOM 655 C C . HIS A 1 84 ? -4.475 0.402 -2.373 1.00 90.25 84 HIS A C 1
ATOM 657 O O . HIS A 1 84 ? -3.467 -0.010 -1.801 1.00 90.25 84 HIS A O 1
ATOM 663 N N . ILE A 1 85 ? -4.561 0.523 -3.697 1.00 88.38 85 ILE A N 1
ATOM 664 C CA . ILE A 1 85 ? -3.454 0.250 -4.611 1.00 88.38 85 ILE A CA 1
ATOM 665 C C . ILE A 1 85 ? -3.110 1.542 -5.350 1.00 88.38 85 ILE A C 1
ATOM 667 O O . ILE A 1 85 ? -3.947 2.108 -6.052 1.00 88.38 85 ILE A O 1
ATOM 671 N N . VAL A 1 86 ? -1.871 2.001 -5.196 1.00 89.56 86 VAL A N 1
ATOM 672 C CA . VAL A 1 86 ? -1.324 3.172 -5.884 1.00 89.56 86 VAL A CA 1
ATOM 673 C C . VAL A 1 86 ? -0.390 2.680 -6.977 1.00 89.56 86 VAL A C 1
ATOM 675 O O . VAL A 1 86 ? 0.661 2.125 -6.683 1.00 89.56 86 VAL A O 1
ATOM 678 N N . ARG A 1 87 ? -0.755 2.877 -8.243 1.00 90.56 87 ARG A N 1
ATOM 679 C CA . ARG A 1 87 ? 0.102 2.494 -9.372 1.00 90.56 87 ARG A CA 1
ATOM 680 C C . ARG A 1 87 ? 1.015 3.647 -9.772 1.00 90.56 87 ARG A C 1
ATOM 682 O O . ARG A 1 87 ? 0.552 4.780 -9.919 1.00 90.56 87 ARG A O 1
ATOM 689 N N . VAL A 1 88 ? 2.293 3.334 -9.946 1.00 88.44 88 VAL A N 1
ATOM 690 C CA . VAL A 1 88 ? 3.333 4.214 -10.475 1.00 88.44 88 VAL A CA 1
ATOM 691 C C . VAL A 1 88 ? 3.760 3.621 -11.817 1.00 88.44 88 VAL A C 1
ATOM 693 O O . VAL A 1 88 ? 4.411 2.581 -11.812 1.00 88.44 88 VAL A O 1
ATOM 696 N N . PRO A 1 89 ? 3.374 4.205 -12.960 1.00 89.50 89 PRO A N 1
ATOM 697 C CA . PRO A 1 89 ? 3.699 3.640 -14.267 1.00 89.50 89 PRO A CA 1
ATOM 698 C C . PRO A 1 89 ? 5.211 3.621 -14.508 1.00 89.50 89 PRO A C 1
ATOM 700 O O . PRO A 1 89 ? 5.950 4.440 -13.954 1.00 89.50 89 PRO A O 1
ATOM 703 N N . SER A 1 90 ? 5.675 2.721 -15.379 1.00 89.06 90 SER A N 1
ATOM 704 C CA . SER A 1 90 ? 7.115 2.560 -15.654 1.00 89.06 90 SER A CA 1
ATOM 705 C C . SER A 1 90 ? 7.789 3.854 -16.133 1.00 89.06 90 SER A C 1
ATOM 707 O O . SER A 1 90 ? 8.966 4.083 -15.859 1.00 89.06 90 SER A O 1
ATOM 709 N N . THR A 1 91 ? 7.032 4.732 -16.798 1.00 90.00 91 THR A N 1
ATOM 710 C CA . THR A 1 91 ? 7.483 6.047 -17.278 1.00 90.00 91 THR A CA 1
ATOM 711 C C . THR A 1 91 ? 7.859 7.019 -16.156 1.00 90.00 91 THR A C 1
ATOM 713 O O . THR A 1 91 ? 8.672 7.910 -16.382 1.00 90.00 91 THR A O 1
ATOM 716 N N . GLU A 1 92 ? 7.308 6.851 -14.951 1.00 86.44 92 GLU A N 1
ATOM 717 C CA . GLU A 1 92 ? 7.579 7.708 -13.784 1.00 86.44 92 GLU A CA 1
ATOM 718 C C . GLU A 1 92 ? 8.759 7.192 -12.940 1.00 86.44 92 GLU A C 1
ATOM 720 O O . GLU A 1 92 ? 9.282 7.918 -12.094 1.00 86.44 92 GLU A O 1
ATOM 725 N N . LEU A 1 93 ? 9.229 5.957 -13.172 1.00 85.69 93 LEU A N 1
ATOM 726 C CA . LEU A 1 93 ? 10.240 5.314 -12.319 1.00 85.69 93 LEU A CA 1
ATOM 727 C C . LEU A 1 93 ? 11.614 5.991 -12.361 1.00 85.69 93 LEU A C 1
ATOM 729 O O . LEU A 1 93 ? 12.381 5.886 -11.407 1.00 85.69 93 LEU A O 1
ATOM 733 N N . GLN A 1 94 ? 11.918 6.704 -13.446 1.00 89.12 94 GLN A N 1
ATOM 734 C CA . GLN A 1 94 ? 13.176 7.442 -13.602 1.00 89.12 94 GLN A CA 1
ATOM 735 C C . GLN A 1 94 ? 13.180 8.780 -12.852 1.00 89.12 94 GLN A C 1
ATOM 737 O O . GLN A 1 94 ? 14.206 9.455 -12.802 1.00 89.12 94 GLN A O 1
ATOM 742 N N . ASN A 1 95 ? 12.047 9.181 -12.267 1.00 88.62 95 ASN A N 1
ATOM 743 C CA . ASN A 1 95 ? 11.917 10.442 -11.556 1.00 88.62 95 ASN A CA 1
ATOM 744 C C . ASN A 1 95 ? 11.456 10.211 -10.105 1.00 88.62 95 ASN A C 1
ATOM 746 O O . ASN A 1 95 ? 10.257 10.256 -9.819 1.00 88.62 95 ASN A O 1
ATOM 750 N N . PRO A 1 96 ? 12.395 10.031 -9.155 1.00 82.88 96 PRO A N 1
ATOM 751 C CA . PRO A 1 96 ? 12.074 9.806 -7.744 1.00 82.88 96 PRO A CA 1
ATOM 752 C C . PRO A 1 96 ? 11.159 10.876 -7.133 1.00 82.88 96 PRO A C 1
ATOM 754 O O . PRO A 1 96 ? 10.365 10.570 -6.243 1.00 82.88 96 PRO A O 1
ATOM 757 N N . HIS A 1 97 ? 11.228 12.119 -7.624 1.00 84.62 97 HIS A N 1
ATOM 758 C CA . HIS A 1 97 ? 10.357 13.198 -7.164 1.00 84.6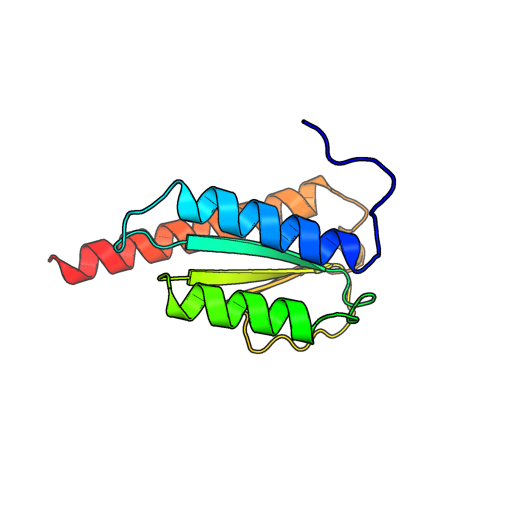2 97 HIS A CA 1
ATOM 759 C C . HIS A 1 97 ? 8.886 12.936 -7.512 1.00 84.62 97 HIS A C 1
ATOM 761 O O . HIS A 1 97 ? 8.024 13.109 -6.654 1.00 84.62 97 HIS A O 1
ATOM 767 N N . GLN A 1 98 ? 8.593 12.454 -8.724 1.00 85.44 98 GLN A N 1
ATOM 768 C CA . GLN A 1 98 ? 7.224 12.111 -9.134 1.00 85.44 98 GLN A CA 1
ATOM 769 C C . GLN A 1 98 ? 6.655 10.961 -8.298 1.00 85.44 98 GLN A C 1
ATOM 771 O O . GLN A 1 98 ? 5.507 11.022 -7.853 1.00 85.44 98 GLN A O 1
ATOM 776 N N . ILE A 1 99 ? 7.480 9.949 -8.012 1.00 83.75 99 ILE A N 1
ATOM 777 C CA . ILE A 1 99 ? 7.102 8.827 -7.142 1.00 83.75 99 ILE A CA 1
ATOM 778 C C . ILE A 1 99 ? 6.749 9.348 -5.742 1.00 83.75 99 ILE A C 1
ATOM 780 O O . ILE A 1 99 ? 5.675 9.048 -5.213 1.00 83.75 99 ILE A O 1
ATOM 784 N N . ALA A 1 100 ? 7.622 10.172 -5.157 1.00 83.94 100 ALA A N 1
ATOM 785 C CA . ALA A 1 100 ? 7.415 10.749 -3.833 1.00 83.94 100 ALA A CA 1
ATOM 786 C C . ALA A 1 100 ? 6.165 11.642 -3.778 1.00 83.94 100 ALA A C 1
ATOM 788 O O . ALA A 1 100 ? 5.368 11.527 -2.846 1.00 83.94 100 ALA A O 1
ATOM 789 N N . GLU A 1 101 ? 5.950 12.492 -4.784 1.00 87.38 101 GLU A N 1
ATOM 790 C CA . GLU A 1 101 ? 4.785 13.376 -4.861 1.00 87.38 101 GLU A CA 1
ATOM 791 C C . GLU A 1 101 ? 3.476 12.576 -4.941 1.00 87.38 101 GLU A C 1
ATOM 793 O O . GLU A 1 101 ? 2.500 12.889 -4.252 1.00 87.38 101 GLU A O 1
ATOM 798 N N . ARG A 1 102 ? 3.455 11.501 -5.735 1.00 87.44 102 ARG A N 1
ATOM 799 C CA . ARG A 1 102 ? 2.300 10.605 -5.863 1.00 87.44 102 ARG A CA 1
ATOM 800 C C . ARG A 1 102 ? 1.974 9.912 -4.542 1.00 87.44 102 ARG A C 1
ATOM 802 O O . ARG A 1 102 ? 0.812 9.906 -4.127 1.00 87.44 102 ARG A O 1
ATOM 809 N N . ILE A 1 103 ? 2.988 9.385 -3.854 1.00 85.00 103 ILE A N 1
ATOM 810 C CA . ILE A 1 103 ? 2.818 8.776 -2.529 1.00 85.00 103 ILE A CA 1
ATOM 811 C C . ILE A 1 103 ? 2.308 9.827 -1.533 1.00 85.00 103 ILE A C 1
ATOM 813 O O . ILE A 1 103 ? 1.321 9.583 -0.841 1.00 85.00 103 ILE A O 1
ATOM 817 N N . ALA A 1 104 ? 2.894 11.025 -1.504 1.00 84.62 104 ALA A N 1
ATOM 818 C CA . ALA A 1 104 ? 2.475 12.100 -0.605 1.00 84.62 104 ALA A CA 1
ATOM 819 C C . ALA A 1 104 ? 1.012 12.525 -0.834 1.00 84.62 104 ALA A C 1
ATOM 821 O O . ALA A 1 104 ? 0.249 12.668 0.127 1.00 84.62 104 ALA A O 1
ATOM 822 N N . LYS A 1 105 ? 0.584 12.670 -2.097 1.00 89.69 105 LYS A N 1
ATOM 823 C CA . LYS A 1 105 ? -0.814 12.969 -2.462 1.00 89.69 105 LYS A CA 1
ATOM 824 C C . LYS A 1 105 ? -1.775 11.875 -1.989 1.00 89.69 105 LYS A C 1
ATOM 826 O O . LYS A 1 105 ? -2.846 12.201 -1.463 1.00 89.69 105 LYS A O 1
ATOM 831 N N . HIS A 1 106 ? -1.390 10.603 -2.122 1.00 89.12 106 HIS A N 1
ATOM 832 C CA . HIS A 1 106 ? -2.174 9.469 -1.617 1.00 89.12 106 HIS A CA 1
ATOM 833 C C . HIS A 1 106 ? -2.332 9.532 -0.096 1.00 89.12 106 HIS A C 1
ATOM 835 O O . HIS A 1 106 ? -3.456 9.544 0.408 1.00 89.12 106 HIS A O 1
ATOM 841 N N . VAL A 1 107 ? -1.224 9.668 0.639 1.00 85.19 107 VAL A N 1
ATOM 842 C CA . VAL A 1 107 ? -1.245 9.738 2.109 1.00 85.19 107 VAL A CA 1
ATOM 843 C C . VAL A 1 107 ? -2.081 10.914 2.600 1.00 85.19 107 VAL A C 1
ATOM 845 O O . VAL A 1 107 ? -2.918 10.748 3.486 1.00 85.19 107 VAL A O 1
ATOM 848 N N . ASN A 1 108 ? -1.910 12.095 2.004 1.00 84.75 108 ASN A N 1
ATOM 849 C CA . ASN A 1 108 ? -2.675 13.278 2.387 1.00 84.75 108 ASN A CA 1
ATOM 850 C C . ASN A 1 108 ? -4.185 13.067 2.175 1.00 84.75 108 ASN A C 1
ATOM 852 O O . ASN A 1 108 ? -4.990 13.349 3.065 1.00 84.75 108 ASN A O 1
ATOM 856 N N . THR A 1 109 ? -4.576 12.504 1.029 1.00 88.50 109 THR A N 1
ATOM 857 C CA . THR A 1 109 ? -5.977 12.158 0.739 1.00 88.50 109 THR A CA 1
ATOM 858 C C . THR A 1 109 ? -6.535 11.171 1.763 1.00 88.50 109 THR A C 1
ATOM 860 O O . THR A 1 109 ? -7.620 11.383 2.309 1.00 88.50 109 THR A O 1
ATOM 863 N N . LEU A 1 110 ? -5.770 10.127 2.082 1.00 86.50 110 LEU A N 1
ATOM 864 C CA . LEU A 1 110 ? -6.156 9.095 3.038 1.00 86.50 110 LEU A CA 1
ATOM 865 C C . LEU A 1 110 ? -6.366 9.677 4.443 1.00 86.50 110 LEU A C 1
ATOM 867 O O . LEU A 1 110 ? -7.418 9.474 5.052 1.00 86.50 110 LEU A O 1
ATOM 871 N N . VAL A 1 111 ? -5.427 10.492 4.926 1.00 83.38 111 VAL A N 1
ATOM 872 C CA . VAL A 1 111 ? -5.530 11.167 6.229 1.00 83.38 111 VAL A CA 1
ATOM 873 C C . VAL A 1 111 ? -6.718 12.133 6.271 1.00 83.38 111 VAL A C 1
ATOM 875 O O . VAL A 1 111 ? -7.454 12.160 7.263 1.00 83.38 111 VAL A O 1
ATOM 878 N N . ARG A 1 112 ? -6.956 12.909 5.205 1.00 85.88 112 ARG A N 1
ATOM 879 C CA . ARG A 1 112 ? -8.113 13.818 5.120 1.00 85.88 112 ARG A CA 1
ATOM 880 C C . ARG A 1 112 ? -9.438 13.062 5.206 1.00 85.88 112 ARG A C 1
ATOM 882 O O . ARG A 1 112 ? -10.313 13.478 5.964 1.00 85.88 112 ARG A O 1
ATOM 889 N N . ASN A 1 113 ? -9.558 11.940 4.499 1.00 85.81 113 ASN A N 1
A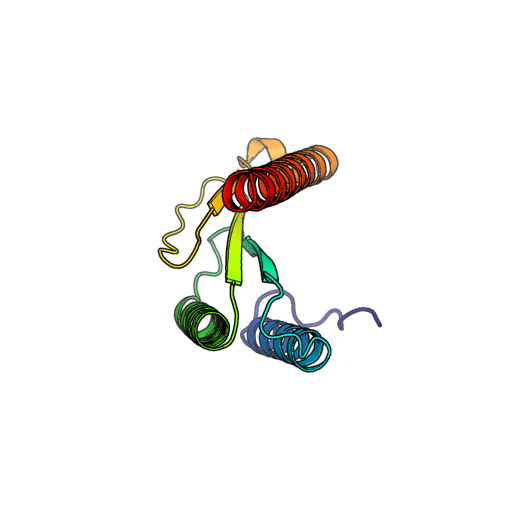TOM 890 C CA . ASN A 1 113 ? -10.761 11.106 4.501 1.00 85.81 113 ASN A CA 1
ATOM 891 C C . ASN A 1 113 ? -11.025 10.451 5.863 1.00 85.81 113 ASN A C 1
ATOM 893 O O . ASN A 1 113 ? -12.175 10.306 6.276 1.00 85.81 113 ASN A O 1
ATOM 897 N N . LEU A 1 114 ? -9.974 10.077 6.594 1.00 82.38 114 LEU A N 1
ATOM 898 C CA . LEU A 1 114 ? -10.126 9.548 7.950 1.00 82.38 114 LEU A CA 1
ATOM 899 C C . LEU A 1 114 ? -10.603 10.622 8.928 1.00 82.38 114 LEU A C 1
ATOM 901 O O . LEU A 1 114 ? -11.495 10.369 9.739 1.00 82.38 114 LEU A O 1
ATOM 905 N N . ARG A 1 115 ? -10.065 11.842 8.817 1.00 80.62 115 ARG A N 1
ATOM 906 C CA . ARG A 1 115 ? -10.483 12.978 9.650 1.00 80.62 115 ARG A CA 1
ATOM 907 C C . ARG A 1 115 ? -11.930 13.395 9.383 1.00 80.62 115 ARG A C 1
ATOM 909 O O . ARG A 1 115 ? -12.649 13.690 10.335 1.00 80.62 115 ARG A O 1
ATOM 916 N N . SER A 1 116 ? -12.372 13.411 8.125 1.00 79.44 116 SER A N 1
ATOM 917 C CA . SER A 1 116 ? -13.760 13.758 7.787 1.00 79.44 116 SER A CA 1
ATOM 918 C C . SER A 1 116 ? -14.752 12.712 8.305 1.00 79.44 116 SER A C 1
ATOM 920 O O . SER A 1 116 ? -15.735 13.076 8.949 1.00 79.44 116 SER A O 1
ATOM 922 N N . LYS A 1 117 ? -14.455 11.416 8.132 1.00 74.88 117 LYS A N 1
ATOM 923 C CA . LYS A 1 117 ? -15.271 10.317 8.679 1.00 74.88 117 LYS A CA 1
ATOM 924 C C . LYS A 1 117 ? -15.350 10.339 10.205 1.00 74.88 117 LYS A C 1
ATOM 926 O O . LYS A 1 117 ? -16.400 10.031 10.758 1.00 74.88 117 LYS A O 1
ATOM 931 N N . ALA A 1 118 ? -14.265 10.708 10.887 1.00 68.50 118 ALA A N 1
ATOM 932 C CA . ALA A 1 118 ? -14.280 10.863 12.338 1.00 68.50 118 ALA A CA 1
ATOM 933 C C . ALA A 1 118 ? -15.216 12.002 12.774 1.00 68.50 118 ALA A C 1
ATOM 935 O O . ALA A 1 118 ? -16.020 11.802 13.675 1.00 68.50 118 ALA A O 1
ATOM 936 N N . ARG A 1 119 ? -15.174 13.163 12.103 1.00 66.56 119 ARG A N 1
ATOM 937 C CA . ARG A 1 119 ? -16.054 14.308 12.414 1.00 66.56 119 ARG A CA 1
ATOM 938 C C . ARG A 1 119 ? -17.535 14.005 12.173 1.00 66.56 119 ARG A C 1
ATOM 940 O O . ARG A 1 119 ? -18.358 14.373 12.996 1.00 66.56 119 ARG A O 1
ATOM 947 N N . SER A 1 120 ? -17.858 13.282 11.102 1.00 62.22 120 SER A N 1
ATOM 948 C CA . SER A 1 120 ? -19.236 12.886 10.763 1.00 62.22 120 SER A CA 1
ATOM 949 C C . SER A 1 120 ? -19.875 11.891 11.742 1.00 62.22 120 SER A C 1
ATOM 951 O O . SER A 1 120 ? -21.086 11.722 11.699 1.00 62.22 120 SER A O 1
ATOM 953 N N . ARG A 1 121 ? -19.103 11.200 12.590 1.00 54.94 121 ARG A N 1
ATOM 954 C CA . ARG A 1 121 ? -19.650 10.276 13.604 1.00 54.94 121 ARG A CA 1
ATOM 955 C C . ARG A 1 121 ? -19.967 10.944 14.946 1.00 54.94 121 ARG A C 1
ATOM 957 O O . ARG A 1 121 ? -20.503 10.274 15.821 1.00 54.94 121 ARG A O 1
ATOM 964 N N . TYR A 1 122 ? -19.598 12.213 15.117 1.00 49.62 122 TYR A N 1
ATOM 965 C CA . TYR A 1 122 ? -19.764 12.969 16.363 1.00 49.62 122 TYR A CA 1
ATOM 966 C C . TYR A 1 122 ? -20.521 14.296 16.172 1.00 49.62 122 TYR A C 1
ATOM 968 O O . TYR A 1 122 ? -20.556 15.101 17.099 1.00 49.62 122 TYR A O 1
ATOM 976 N N . GLY A 1 123 ? -21.090 14.533 14.988 1.00 43.41 123 GLY A N 1
ATOM 977 C CA . GLY A 1 123 ? -22.039 15.616 14.712 1.00 43.41 123 GLY A CA 1
ATOM 978 C C . GLY A 1 123 ? -23.355 15.017 14.259 1.00 43.41 123 GLY A C 1
ATOM 979 O O . GLY A 1 123 ? -24.397 15.576 14.650 1.00 43.41 123 GLY A O 1
#

Organism: NCBI:txid412755

Foldseek 3Di:
DDDDPPDDQDPVVVVVVLVVVVVVVVVVPDQPDEAEAEEEDQLPRCVVVPSNLVSLVVCVVRHNYAYEYEHEADHDDDNPSHPYYHYDHPVCPVPVVSVVVSVVVVVVVVVVVVVVVVVVVVD

InterPro domains:
  IPR036465 von Willebrand factor A-like domain superfamily [SSF53300] (5-103)

Secondary structure (DSSP, 8-state):
-PPPTT-SSSHHHHHHHHHHHHHHHHH---TTPEEEEEEEE-SS--TTHHHHHHHHHHHHHHSEEEEEEEEESS-----TT-SEEEEE-GGGTT-HHHHHHHHHHHHHHHHHHHHHHHHHT--

Sequence (123 aa):
ASLPLKGQGGNEDVLSISYIMNEVLNFHRSNRQTVIVINMTDGKFNSPIDEFRSMIRKLRADHKLIYSLVVLGDTPVNVPEADHIVRVPSTELQNPHQIAERIAKHVNTLVRNLRSKARSRYG

Radius of gyration: 15.75 Å; chains: 1; bounding box: 45×31×40 Å